Protein AF-A0A7Y2BTM8-F1 (afdb_monomer)

Nearest PDB structures (foldseek):
  2qgu-assembly1_A  TM=7.952E-01  e=7.343E-07  Ralstonia pseudosolanacearum GMI1000
  8dte-assembly1_A  TM=6.887E-01  e=1.702E-05  Neisseria gonorrhoeae NCCP11945
  3tfz-assembly1_B  TM=2.120E-01  e=1.201E+00  Streptomyces sp. R1128
  4u9h-assembly1_L  TM=3.321E-01  e=3.186E+00  Nitratidesulfovibrio vulgaris str. 'Miyazaki F'
  1h2a-assembly1_L  TM=3.304E-01  e=3.748E+00  Nitratidesulfovibrio vulgaris str. 'Miyazaki F'

Structure (mmCIF, N/CA/C/O backbone):
data_AF-A0A7Y2BTM8-F1
#
_entry.id   AF-A0A7Y2BTM8-F1
#
loop_
_atom_site.group_PDB
_atom_site.id
_atom_site.type_symbol
_atom_site.label_atom_id
_atom_site.label_alt_id
_atom_site.label_comp_id
_atom_site.label_asym_id
_atom_site.label_entity_id
_atom_site.label_seq_id
_atom_site.pdbx_PDB_ins_code
_atom_site.Cartn_x
_atom_site.Cartn_y
_atom_site.Cartn_z
_atom_site.occupancy
_atom_site.B_iso_or_equiv
_atom_site.auth_seq_id
_atom_site.auth_comp_id
_atom_site.auth_asym_id
_atom_site.auth_atom_id
_atom_site.pdbx_PDB_model_num
ATOM 1 N N . MET A 1 1 ? 23.416 8.156 -31.246 1.00 43.91 1 MET A N 1
ATOM 2 C CA . MET A 1 1 ? 23.435 8.344 -29.778 1.00 43.91 1 MET A CA 1
ATOM 3 C C . MET A 1 1 ? 22.614 9.581 -29.420 1.00 43.91 1 MET A C 1
ATOM 5 O O . MET A 1 1 ? 23.193 10.570 -29.023 1.00 43.91 1 MET A O 1
AT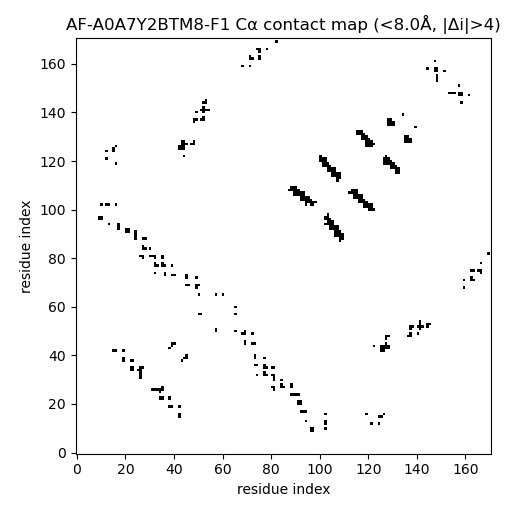OM 9 N N . PHE A 1 2 ? 21.288 9.561 -29.590 1.00 47.28 2 PHE A N 1
ATOM 10 C CA . PHE A 1 2 ? 20.395 10.651 -29.163 1.00 47.28 2 PHE A CA 1
ATOM 11 C C . PHE A 1 2 ? 18.970 10.102 -29.067 1.00 47.28 2 PHE A C 1
ATOM 13 O O . PHE A 1 2 ? 18.250 10.145 -30.047 1.00 47.28 2 PHE A O 1
ATOM 20 N N . GLU A 1 3 ? 18.592 9.521 -27.925 1.00 44.12 3 GLU A N 1
ATOM 21 C CA . GLU A 1 3 ? 17.180 9.161 -27.652 1.00 44.12 3 GLU A CA 1
ATOM 22 C C . GLU A 1 3 ? 16.885 8.888 -26.165 1.00 44.12 3 GLU A C 1
ATOM 24 O O . GLU A 1 3 ? 15.807 8.440 -25.796 1.00 44.12 3 GLU A O 1
ATOM 29 N N . ARG A 1 4 ? 17.833 9.184 -25.265 1.00 46.97 4 ARG A N 1
ATOM 30 C CA . ARG A 1 4 ? 17.639 9.019 -23.813 1.00 46.97 4 ARG A CA 1
ATOM 31 C C . ARG A 1 4 ? 17.114 10.278 -23.112 1.00 46.97 4 ARG A C 1
ATOM 33 O O . ARG A 1 4 ? 16.724 10.196 -21.955 1.00 46.97 4 ARG A O 1
ATOM 40 N N . SER A 1 5 ? 17.114 11.432 -23.781 1.00 51.88 5 SER A N 1
ATOM 41 C CA . SER A 1 5 ? 16.895 12.748 -23.162 1.00 51.88 5 SER A CA 1
ATOM 42 C C . SER A 1 5 ? 15.432 13.210 -23.109 1.00 51.88 5 SER A C 1
ATOM 44 O O . SER A 1 5 ? 15.096 13.963 -22.203 1.00 51.88 5 SER A O 1
ATOM 46 N N . ALA A 1 6 ? 14.549 12.744 -24.001 1.00 46.34 6 ALA A N 1
ATOM 47 C CA . ALA A 1 6 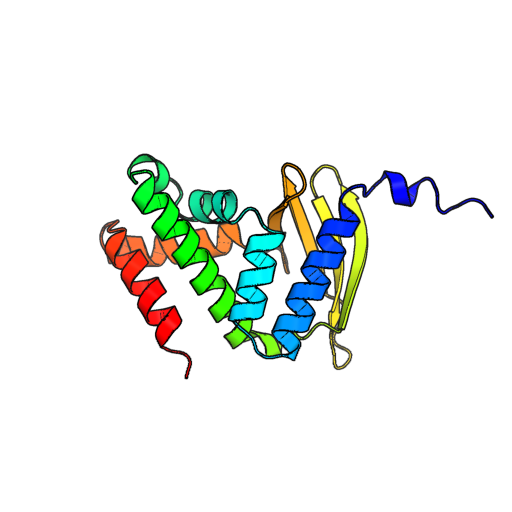? 13.125 13.112 -23.968 1.00 46.34 6 ALA A CA 1
ATOM 48 C C . ALA A 1 6 ? 12.328 12.250 -22.970 1.00 46.34 6 ALA A C 1
ATOM 50 O O . ALA A 1 6 ? 11.661 12.776 -22.084 1.00 46.34 6 ALA A O 1
ATOM 51 N N . GLN A 1 7 ? 12.498 10.924 -23.020 1.00 44.31 7 GLN A N 1
ATOM 52 C CA . GLN A 1 7 ? 11.764 9.997 -22.147 1.00 44.31 7 GLN A CA 1
ATOM 53 C C . GLN A 1 7 ? 12.144 10.129 -20.658 1.00 44.31 7 GLN A C 1
ATOM 55 O O . GLN A 1 7 ? 11.315 9.925 -19.774 1.00 44.31 7 GLN A O 1
ATOM 60 N N . ALA A 1 8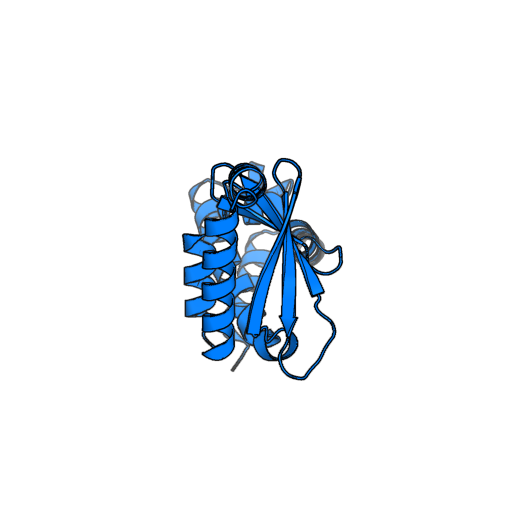 ? 13.400 10.490 -20.358 1.00 43.50 8 ALA A N 1
ATOM 61 C CA . ALA A 1 8 ? 13.874 10.678 -18.984 1.00 43.50 8 ALA A CA 1
ATOM 62 C C . ALA A 1 8 ? 13.329 11.962 -18.326 1.00 43.50 8 ALA A C 1
ATOM 64 O O . ALA A 1 8 ? 13.213 12.013 -17.102 1.00 43.50 8 ALA A O 1
ATOM 65 N N . ALA A 1 9 ? 12.960 12.976 -19.120 1.00 51.12 9 ALA A N 1
ATOM 66 C CA . ALA A 1 9 ? 12.291 14.183 -18.632 1.00 51.12 9 ALA A CA 1
ATOM 67 C C . ALA A 1 9 ? 10.781 13.963 -18.404 1.00 51.12 9 ALA A C 1
ATOM 69 O O . ALA A 1 9 ? 10.200 14.569 -17.504 1.00 51.12 9 ALA A O 1
ATOM 70 N N . GLU A 1 10 ? 10.153 13.063 -19.170 1.00 59.94 10 GLU A N 1
ATOM 71 C CA . GLU A 1 10 ? 8.704 12.794 -19.128 1.00 59.94 10 GLU A CA 1
ATOM 72 C C . GLU A 1 10 ? 8.228 12.072 -17.860 1.00 59.94 10 GLU A C 1
ATOM 74 O O . GLU A 1 10 ? 7.059 12.170 -17.489 1.00 59.94 10 GLU A O 1
ATOM 79 N N . CYS A 1 11 ? 9.122 11.371 -17.165 1.00 77.44 11 CYS A N 1
ATOM 80 C CA . CYS A 1 11 ? 8.790 10.583 -15.985 1.00 77.44 11 CYS A CA 1
ATOM 81 C C . CYS A 1 11 ? 9.692 10.926 -14.795 1.00 77.44 11 CYS A C 1
ATOM 83 O O . CYS A 1 11 ? 10.294 10.041 -14.197 1.00 77.44 11 CYS A O 1
ATOM 85 N N . SER A 1 12 ? 9.774 12.200 -14.406 1.00 81.31 12 SER A N 1
ATOM 86 C CA . SER A 1 12 ? 10.642 12.658 -13.301 1.00 81.31 12 SER A CA 1
ATOM 87 C C . SER A 1 12 ? 10.460 11.895 -11.975 1.00 81.31 12 SER A C 1
ATOM 89 O O . SER A 1 12 ? 11.368 11.853 -11.148 1.00 81.31 12 SER A O 1
ATOM 91 N N . GLN A 1 13 ? 9.304 11.253 -11.778 1.00 88.19 13 GLN A N 1
ATOM 92 C CA . GLN A 1 13 ? 8.975 10.470 -10.588 1.00 88.19 13 GLN A CA 1
ATOM 93 C C . GLN A 1 13 ? 9.058 8.936 -10.790 1.00 88.19 13 GLN A C 1
ATOM 95 O O . GLN A 1 13 ? 8.754 8.191 -9.855 1.00 88.19 13 GLN A O 1
ATOM 100 N N . SER A 1 14 ? 9.499 8.427 -11.954 1.00 91.44 14 SER A N 1
ATOM 101 C CA . SER A 1 14 ? 9.620 6.974 -12.212 1.00 91.44 14 SER A CA 1
ATOM 102 C C . SER A 1 14 ? 10.561 6.280 -11.240 1.00 91.44 14 SER A C 1
ATOM 104 O O . SER A 1 14 ? 10.244 5.195 -10.764 1.00 91.44 14 SER A O 1
ATOM 106 N N . ALA A 1 15 ? 11.662 6.928 -10.861 1.00 93.44 15 ALA A N 1
ATOM 107 C CA . ALA A 1 15 ? 12.626 6.358 -9.927 1.00 93.44 15 ALA A CA 1
ATOM 108 C C . ALA A 1 15 ? 12.004 6.039 -8.553 1.00 93.44 15 ALA A C 1
ATOM 110 O O . ALA A 1 15 ? 12.411 5.079 -7.899 1.00 93.44 15 ALA A O 1
ATOM 111 N N . VAL A 1 16 ? 11.014 6.820 -8.097 1.00 95.50 16 VAL A N 1
ATOM 112 C CA . VAL A 1 16 ? 10.277 6.526 -6.853 1.00 95.50 16 VAL A CA 1
ATOM 113 C C . VAL A 1 16 ? 9.424 5.275 -7.034 1.00 95.50 16 VAL A C 1
ATOM 115 O O . VAL A 1 16 ? 9.439 4.390 -6.181 1.00 95.50 16 VAL A O 1
ATOM 118 N N . VAL A 1 17 ? 8.723 5.181 -8.162 1.00 96.56 17 VAL A N 1
ATOM 119 C CA . VAL A 1 17 ? 7.883 4.035 -8.521 1.00 96.56 17 VAL A CA 1
ATOM 120 C C . VAL A 1 17 ? 8.695 2.748 -8.658 1.00 96.56 17 VAL A C 1
ATOM 122 O O . VAL A 1 17 ? 8.299 1.720 -8.118 1.00 96.56 17 VAL A O 1
ATOM 125 N N . GLU A 1 18 ? 9.838 2.793 -9.335 1.00 95.88 18 GLU A N 1
ATOM 126 C CA . GLU A 1 18 ? 10.719 1.637 -9.525 1.00 95.88 18 GLU A CA 1
ATOM 127 C C . GLU A 1 18 ? 11.268 1.136 -8.186 1.00 95.88 18 GLU A C 1
ATOM 129 O O . GLU A 1 18 ? 11.215 -0.061 -7.904 1.00 95.88 18 GLU A O 1
ATOM 134 N N . LYS A 1 19 ? 11.714 2.051 -7.313 1.00 97.44 19 LYS A N 1
ATOM 135 C CA . LYS A 1 19 ? 12.165 1.708 -5.955 1.00 97.44 19 LYS A CA 1
ATOM 136 C C . LYS A 1 19 ? 11.035 1.122 -5.109 1.00 97.44 19 LYS A C 1
ATOM 138 O O . LYS A 1 19 ? 11.248 0.124 -4.422 1.00 97.44 19 LYS A O 1
ATOM 143 N N . ALA A 1 20 ? 9.838 1.704 -5.179 1.00 97.38 20 ALA A N 1
ATOM 144 C CA . ALA A 1 20 ? 8.671 1.200 -4.466 1.00 97.38 20 ALA A CA 1
ATOM 145 C C . ALA A 1 20 ? 8.288 -0.208 -4.938 1.00 97.38 20 ALA A C 1
ATOM 147 O O . ALA A 1 20 ? 8.104 -1.104 -4.116 1.00 97.38 20 ALA A O 1
ATOM 148 N N . ALA A 1 21 ? 8.225 -0.425 -6.252 1.00 96.44 21 ALA A N 1
ATOM 149 C CA . ALA A 1 21 ? 7.923 -1.726 -6.831 1.00 96.44 21 ALA A CA 1
ATOM 150 C C . ALA A 1 21 ? 8.981 -2.770 -6.464 1.00 96.44 21 ALA A C 1
ATOM 152 O O . ALA A 1 21 ? 8.618 -3.863 -6.037 1.00 96.44 21 ALA A O 1
ATOM 153 N N . GLY A 1 22 ? 10.268 -2.419 -6.537 1.00 96.94 22 GLY A N 1
ATOM 154 C CA . GLY A 1 22 ? 11.357 -3.282 -6.081 1.00 96.94 22 GLY A CA 1
ATOM 155 C C . GLY A 1 22 ? 11.194 -3.685 -4.614 1.00 96.94 22 GLY A C 1
ATOM 156 O O . GLY A 1 22 ? 11.212 -4.870 -4.297 1.00 96.94 22 GLY A O 1
ATOM 157 N N . ALA A 1 23 ? 10.933 -2.727 -3.720 1.00 97.94 23 ALA A N 1
ATOM 158 C CA . ALA A 1 23 ? 10.727 -3.011 -2.300 1.00 97.94 23 ALA A CA 1
ATOM 159 C C . ALA A 1 23 ? 9.507 -3.918 -2.037 1.00 97.94 23 ALA A C 1
ATOM 161 O O . ALA A 1 23 ? 9.581 -4.829 -1.211 1.00 97.94 23 ALA A O 1
ATOM 162 N N . LEU A 1 24 ? 8.397 -3.706 -2.755 1.00 96.88 24 LEU A N 1
ATOM 163 C CA . LEU A 1 24 ? 7.201 -4.551 -2.665 1.00 96.88 24 LEU A CA 1
ATOM 164 C C . LEU A 1 24 ? 7.460 -5.971 -3.199 1.00 96.88 24 LEU A C 1
ATOM 166 O O . LEU A 1 24 ? 7.009 -6.943 -2.592 1.00 96.88 24 LEU A O 1
ATOM 170 N N . ILE A 1 25 ? 8.204 -6.105 -4.300 1.00 95.94 25 ILE A N 1
ATOM 171 C CA . ILE A 1 25 ? 8.599 -7.398 -4.878 1.00 95.94 25 ILE A CA 1
ATOM 172 C C . ILE A 1 25 ? 9.505 -8.170 -3.912 1.00 95.94 25 ILE A C 1
ATOM 174 O O . ILE A 1 25 ? 9.269 -9.356 -3.671 1.00 95.94 25 ILE A O 1
ATOM 178 N N . GLU A 1 26 ? 10.494 -7.513 -3.304 1.00 96.38 26 GLU A N 1
ATOM 179 C CA . GLU A 1 26 ? 11.364 -8.148 -2.307 1.00 96.38 26 GLU A CA 1
ATOM 180 C C . GLU A 1 26 ? 10.579 -8.595 -1.068 1.00 96.38 26 GLU A C 1
ATOM 182 O O . GLU A 1 26 ? 10.738 -9.727 -0.606 1.00 96.38 26 GLU A O 1
ATOM 187 N N . ALA A 1 27 ? 9.658 -7.764 -0.569 1.00 97.06 27 ALA A N 1
ATOM 188 C CA . ALA A 1 27 ? 8.772 -8.143 0.531 1.00 97.06 27 ALA A CA 1
ATOM 189 C C . ALA A 1 27 ? 7.901 -9.364 0.181 1.00 97.06 27 ALA A C 1
ATOM 191 O O . ALA A 1 27 ? 7.746 -10.277 1.000 1.00 97.06 27 ALA A O 1
ATOM 192 N N . ALA A 1 28 ? 7.383 -9.420 -1.051 1.00 95.44 28 ALA A N 1
ATOM 193 C CA . ALA A 1 28 ? 6.610 -10.550 -1.558 1.00 95.44 28 ALA A CA 1
ATOM 194 C C . ALA A 1 28 ? 7.447 -11.834 -1.652 1.00 95.44 28 ALA A C 1
ATOM 196 O O . ALA A 1 28 ? 6.968 -12.915 -1.293 1.00 95.44 28 ALA A O 1
ATOM 197 N N . ARG A 1 29 ? 8.698 -11.731 -2.117 1.00 94.06 29 ARG A N 1
ATOM 198 C CA . ARG A 1 29 ? 9.632 -12.860 -2.195 1.00 94.06 29 ARG A CA 1
ATOM 199 C C . ARG A 1 29 ? 9.962 -13.396 -0.804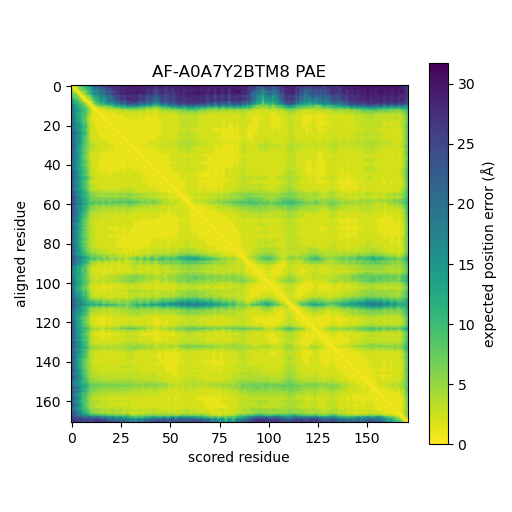 1.00 94.06 29 ARG A C 1
ATOM 201 O O . ARG A 1 29 ? 9.884 -14.603 -0.595 1.00 94.06 29 ARG A O 1
ATOM 208 N N . ALA A 1 30 ? 10.246 -12.499 0.138 1.00 95.56 30 ALA A N 1
ATOM 209 C CA . ALA A 1 30 ? 10.581 -12.833 1.518 1.00 95.56 30 ALA A CA 1
ATOM 210 C C . ALA A 1 30 ? 9.382 -13.321 2.351 1.00 95.56 30 ALA A C 1
ATOM 212 O O . ALA A 1 30 ? 9.575 -13.892 3.418 1.00 95.56 30 ALA A O 1
ATOM 213 N N . GLY A 1 31 ? 8.142 -13.082 1.905 1.00 95.69 31 GLY A N 1
ATOM 214 C CA . GLY A 1 31 ? 6.962 -13.355 2.727 1.00 95.69 31 GLY A CA 1
ATOM 215 C C . GLY A 1 31 ? 6.900 -12.493 3.982 1.00 95.69 31 GLY A C 1
ATOM 216 O O . GLY A 1 31 ? 6.540 -12.979 5.052 1.00 95.69 31 GLY A O 1
ATOM 217 N N . SER A 1 32 ? 7.269 -11.217 3.847 1.00 96.25 32 SER A N 1
ATOM 218 C CA . SER A 1 32 ? 7.423 -10.305 4.974 1.00 96.25 32 SER A CA 1
ATOM 219 C C . SER A 1 32 ? 6.363 -9.208 4.973 1.00 96.25 32 SER A C 1
ATOM 221 O O . SER A 1 32 ? 6.487 -8.202 4.272 1.00 96.25 32 SER A O 1
ATOM 223 N N . ALA A 1 33 ? 5.356 -9.347 5.840 1.00 96.25 33 ALA A N 1
ATOM 224 C CA . ALA A 1 33 ? 4.402 -8.270 6.118 1.00 96.25 33 ALA A CA 1
ATOM 225 C C . ALA A 1 33 ? 5.106 -6.994 6.625 1.00 96.25 33 ALA A C 1
ATOM 227 O O . ALA A 1 33 ? 4.704 -5.889 6.274 1.00 96.25 33 ALA A O 1
ATOM 228 N N . ALA A 1 34 ? 6.193 -7.132 7.392 1.00 97.38 34 ALA A N 1
ATOM 229 C CA . ALA A 1 34 ? 7.005 -5.995 7.830 1.00 97.38 34 ALA A CA 1
ATOM 230 C C . ALA A 1 34 ? 7.743 -5.318 6.660 1.00 97.38 34 ALA A C 1
ATOM 232 O O . ALA A 1 34 ? 7.850 -4.095 6.622 1.00 97.38 34 ALA A O 1
ATOM 233 N N . GLY A 1 35 ? 8.206 -6.095 5.674 1.00 98.00 35 GLY A N 1
ATOM 234 C CA . GLY A 1 35 ? 8.789 -5.569 4.439 1.00 98.00 35 GLY A CA 1
ATOM 235 C C . GLY A 1 35 ? 7.780 -4.754 3.629 1.00 98.00 35 GLY A C 1
ATOM 236 O O . GLY A 1 35 ? 8.100 -3.652 3.186 1.00 98.00 35 GLY A O 1
ATOM 237 N N . PHE A 1 36 ? 6.542 -5.247 3.507 1.00 98.00 36 PHE A N 1
ATOM 238 C CA . PHE A 1 36 ? 5.454 -4.497 2.873 1.00 98.00 36 PHE A CA 1
ATOM 239 C C . PHE A 1 36 ? 5.154 -3.194 3.618 1.00 98.00 36 PHE A C 1
ATOM 241 O O . PHE A 1 36 ? 5.061 -2.146 2.980 1.00 98.00 36 PHE A O 1
ATOM 248 N N . ALA A 1 37 ? 5.069 -3.239 4.951 1.00 98.19 37 ALA A N 1
ATOM 249 C CA . ALA A 1 37 ? 4.835 -2.049 5.769 1.00 98.19 37 ALA A CA 1
ATOM 250 C C . ALA A 1 37 ? 5.923 -0.998 5.547 1.00 98.19 37 ALA A C 1
ATOM 252 O O . ALA A 1 37 ? 5.611 0.142 5.212 1.00 98.19 37 ALA A O 1
ATOM 253 N N . LYS A 1 38 ? 7.196 -1.406 5.602 1.00 98.56 38 LYS A N 1
ATOM 254 C CA . LYS A 1 38 ? 8.333 -0.516 5.348 1.00 98.56 38 LYS A CA 1
ATOM 255 C C . LYS A 1 38 ? 8.270 0.118 3.957 1.00 98.56 38 LYS A C 1
ATOM 257 O O . LYS A 1 38 ? 8.533 1.312 3.821 1.00 98.56 38 LYS A O 1
ATOM 262 N N . ALA A 1 39 ? 7.919 -0.650 2.924 1.00 98.19 39 ALA A N 1
ATOM 263 C CA . ALA A 1 39 ? 7.779 -0.124 1.567 1.00 98.19 39 ALA A CA 1
ATOM 264 C C . ALA A 1 39 ? 6.661 0.932 1.480 1.00 98.19 39 ALA A C 1
ATOM 266 O O . ALA A 1 39 ? 6.880 2.019 0.943 1.00 98.19 39 ALA A O 1
ATOM 267 N N . LEU A 1 40 ? 5.489 0.653 2.056 1.00 98.38 40 LEU A N 1
ATOM 268 C CA . LEU A 1 40 ? 4.365 1.593 2.088 1.00 98.38 40 LEU A CA 1
ATOM 269 C C . LEU A 1 40 ? 4.706 2.868 2.873 1.00 98.38 40 LEU A C 1
ATOM 271 O O . LEU A 1 40 ? 4.472 3.968 2.384 1.00 98.38 40 LEU A O 1
ATOM 275 N N . GLU A 1 41 ? 5.317 2.741 4.049 1.00 98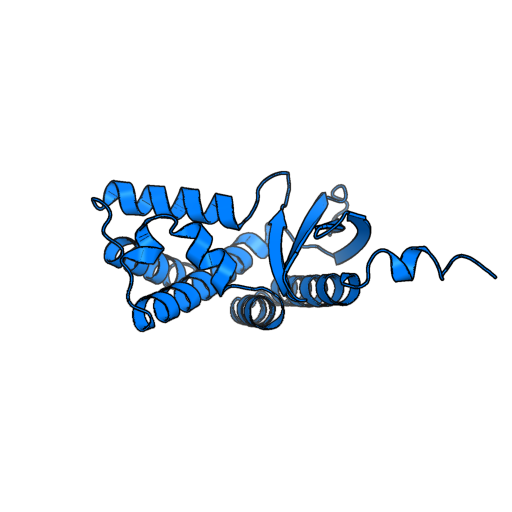.12 41 GLU A N 1
ATOM 276 C CA . GLU A 1 41 ? 5.737 3.876 4.884 1.00 98.12 41 GLU A CA 1
ATOM 277 C C . GLU A 1 41 ? 6.791 4.751 4.195 1.00 98.12 41 GLU A C 1
ATOM 279 O O . GLU A 1 41 ? 6.787 5.975 4.347 1.00 98.12 41 GLU A O 1
ATOM 284 N N . THR A 1 42 ? 7.672 4.139 3.402 1.00 98.19 42 THR A N 1
ATOM 285 C CA . THR A 1 42 ? 8.744 4.850 2.699 1.00 98.19 42 THR A CA 1
ATOM 286 C C . THR A 1 42 ? 8.220 5.588 1.469 1.00 98.19 42 THR A C 1
ATOM 288 O O . THR A 1 42 ? 8.543 6.759 1.277 1.00 98.19 42 THR A O 1
ATOM 291 N N . TYR A 1 43 ? 7.411 4.925 0.638 1.00 98.25 43 TYR A N 1
ATOM 292 C CA . TYR A 1 43 ? 7.107 5.417 -0.710 1.00 98.25 43 TYR A CA 1
ATOM 293 C C . TYR A 1 43 ? 5.672 5.919 -0.899 1.00 98.25 43 TYR A C 1
ATOM 295 O O . TYR A 1 43 ? 5.436 6.746 -1.781 1.00 98.25 43 TYR A O 1
ATOM 303 N N . ALA A 1 44 ? 4.708 5.450 -0.102 1.00 98.19 44 ALA A N 1
ATOM 304 C CA . ALA A 1 44 ? 3.297 5.790 -0.273 1.00 98.19 44 ALA A CA 1
ATOM 305 C C . ALA A 1 44 ? 2.841 6.870 0.712 1.00 98.19 44 ALA A C 1
ATOM 307 O O . ALA A 1 44 ? 3.253 6.907 1.870 1.00 98.19 44 ALA A O 1
ATOM 308 N N . ASP A 1 45 ? 1.960 7.762 0.278 1.00 97.81 45 ASP A N 1
ATOM 309 C CA . ASP A 1 45 ? 1.228 8.660 1.166 1.00 97.81 45 ASP A CA 1
ATOM 310 C C . ASP A 1 45 ? 0.073 7.896 1.831 1.00 97.81 45 ASP A C 1
ATOM 312 O O . ASP A 1 45 ? -1.099 8.001 1.460 1.00 97.81 45 ASP A O 1
ATOM 316 N N . MET A 1 46 ? 0.424 7.077 2.825 1.00 98.00 46 MET A N 1
ATOM 317 C CA . MET A 1 46 ? -0.554 6.286 3.573 1.00 98.00 46 MET A CA 1
ATOM 318 C C . MET A 1 46 ? -1.553 7.155 4.338 1.00 98.00 46 MET A C 1
ATOM 320 O O . MET A 1 46 ? -2.661 6.696 4.610 1.00 98.00 46 MET A O 1
ATOM 324 N N . ASN A 1 47 ? -1.197 8.405 4.651 1.00 96.62 47 ASN A N 1
ATOM 325 C CA . ASN A 1 47 ? -2.125 9.352 5.250 1.00 96.62 47 ASN A CA 1
ATOM 326 C C . ASN A 1 47 ? -3.243 9.690 4.253 1.00 96.62 47 ASN A C 1
ATOM 328 O O . ASN A 1 4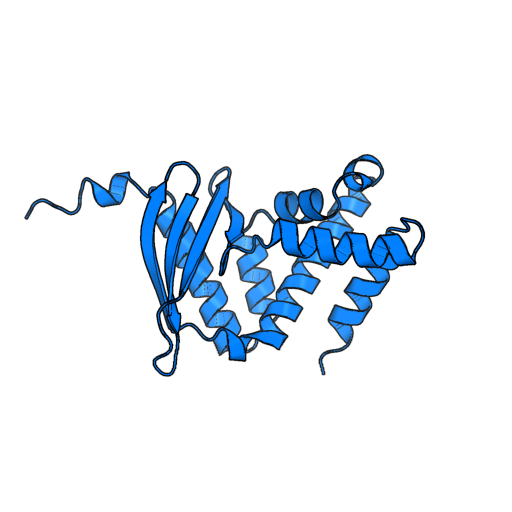7 ? -4.416 9.437 4.540 1.00 96.62 47 ASN A O 1
ATOM 332 N N . ALA A 1 48 ? -2.887 10.146 3.049 1.00 95.94 48 ALA A N 1
ATOM 333 C CA . ALA A 1 48 ? -3.862 10.447 2.006 1.00 95.94 48 ALA A CA 1
ATOM 334 C C . ALA A 1 48 ? -4.729 9.229 1.646 1.00 95.94 48 ALA A C 1
ATOM 336 O O . ALA A 1 48 ? -5.955 9.353 1.590 1.00 95.94 48 ALA A O 1
ATOM 337 N N . ILE A 1 49 ? -4.121 8.049 1.469 1.00 98.06 49 ILE A N 1
ATOM 338 C CA . ILE A 1 49 ? -4.839 6.808 1.130 1.00 98.06 49 ILE A CA 1
ATOM 339 C C . ILE A 1 49 ? -5.850 6.445 2.222 1.00 98.06 49 ILE A C 1
ATOM 341 O O . ILE A 1 49 ? -7.027 6.213 1.931 1.00 98.06 49 ILE A O 1
ATOM 345 N N . ALA A 1 50 ? -5.417 6.407 3.484 1.00 97.75 50 ALA A N 1
ATOM 346 C CA . ALA A 1 50 ? -6.278 6.013 4.591 1.00 97.75 50 ALA A CA 1
ATOM 347 C C . ALA A 1 50 ? -7.405 7.037 4.809 1.00 97.75 50 ALA A C 1
ATOM 349 O O . ALA A 1 50 ? -8.579 6.665 4.861 1.00 97.75 50 ALA A O 1
ATOM 350 N N . LEU A 1 51 ? -7.093 8.335 4.870 1.00 96.31 51 LEU A N 1
ATOM 351 C CA . LEU A 1 51 ? -8.109 9.365 5.104 1.00 96.31 51 LEU A CA 1
ATOM 352 C C . LEU A 1 51 ? -9.106 9.495 3.947 1.00 96.31 51 LEU A C 1
ATOM 354 O O . LEU A 1 51 ? -10.273 9.821 4.182 1.00 96.31 51 LEU A O 1
ATOM 358 N N . PHE A 1 52 ? -8.687 9.203 2.712 1.00 97.25 52 PHE A N 1
ATOM 359 C CA . PHE A 1 52 ? -9.611 9.030 1.594 1.00 97.25 52 PHE A CA 1
ATOM 360 C C . PHE A 1 52 ? -10.552 7.842 1.831 1.00 97.25 52 PHE A C 1
ATOM 362 O O . PHE A 1 52 ? -11.766 7.967 1.640 1.00 97.25 52 PHE A O 1
ATOM 369 N N . ALA A 1 53 ? -10.007 6.708 2.280 1.00 97.56 53 ALA A N 1
ATOM 370 C CA . ALA A 1 53 ? -10.753 5.470 2.455 1.00 97.56 53 ALA A CA 1
ATOM 371 C C . ALA A 1 53 ? -11.852 5.556 3.531 1.00 97.56 53 ALA A C 1
ATOM 373 O O . ALA A 1 53 ? -12.905 4.950 3.365 1.00 97.56 53 ALA A O 1
ATOM 374 N N . ILE A 1 54 ? -11.681 6.344 4.598 1.00 95.50 54 ILE A N 1
ATOM 375 C CA . ILE A 1 54 ? -12.751 6.553 5.606 1.00 95.50 54 ILE A CA 1
ATOM 376 C C . ILE A 1 54 ? -13.790 7.603 5.205 1.00 95.50 54 ILE A C 1
ATOM 378 O O . ILE A 1 54 ? -14.803 7.780 5.889 1.00 95.50 54 ILE A O 1
ATOM 382 N N . GLY A 1 55 ? -13.564 8.315 4.100 1.00 93.19 55 GLY A N 1
ATOM 383 C CA . GLY A 1 55 ? -14.531 9.238 3.519 1.00 93.19 55 GLY A CA 1
ATOM 384 C C . GLY A 1 55 ? -15.035 10.288 4.513 1.00 93.19 55 GLY A C 1
ATOM 385 O O . GLY A 1 55 ? -14.261 11.052 5.091 1.00 93.19 55 GLY A O 1
ATOM 386 N N . LYS A 1 56 ? -16.359 10.351 4.706 1.00 90.69 56 LYS A N 1
ATOM 387 C CA . LYS A 1 56 ? -17.015 11.364 5.555 1.00 90.69 56 LYS A CA 1
ATOM 388 C C . LYS A 1 56 ? -16.585 11.306 7.026 1.00 90.69 56 LYS A C 1
ATOM 390 O O . LYS A 1 56 ? -16.571 12.343 7.686 1.00 90.69 56 LYS A O 1
ATOM 395 N N . HIS A 1 57 ? -16.178 10.132 7.513 1.00 91.19 57 HIS A N 1
ATOM 396 C CA . HIS A 1 57 ? -15.811 9.923 8.915 1.00 91.19 57 HIS A CA 1
ATOM 397 C C . HIS A 1 57 ? -14.495 10.617 9.291 1.00 91.19 57 HIS A C 1
ATOM 399 O O . HIS A 1 57 ? -14.271 10.890 10.466 1.00 91.19 57 HIS A O 1
ATOM 405 N N . ARG A 1 58 ? -13.670 11.014 8.307 1.00 91.94 58 ARG A N 1
ATOM 406 C CA . ARG A 1 58 ? -12.416 11.747 8.554 1.00 91.94 58 ARG A CA 1
ATOM 407 C C . ARG A 1 58 ? -12.611 13.031 9.366 1.00 91.94 58 ARG A C 1
ATOM 409 O O . ARG A 1 58 ? -11.774 13.351 10.196 1.00 91.94 58 ARG A O 1
ATOM 416 N N . LYS A 1 59 ? -13.715 13.760 9.140 1.00 88.50 59 LYS A N 1
ATOM 417 C CA . LYS A 1 59 ? -13.976 15.053 9.802 1.00 88.50 59 LYS A CA 1
ATOM 418 C C . LYS A 1 59 ? -14.341 14.897 11.278 1.00 88.50 59 LYS A C 1
ATOM 420 O O . LYS A 1 59 ? -14.108 15.813 12.052 1.00 88.50 59 LYS A O 1
ATOM 425 N N . ALA A 1 60 ? -14.923 13.758 11.641 1.00 88.00 60 ALA A N 1
ATOM 426 C CA . ALA A 1 60 ? -15.353 13.467 13.004 1.00 88.00 60 ALA A CA 1
ATOM 427 C C . ALA A 1 60 ? -14.238 12.835 13.851 1.00 88.00 60 ALA A C 1
ATOM 429 O O . ALA A 1 60 ? -14.410 12.661 15.053 1.00 88.00 60 ALA A O 1
ATOM 430 N N . LEU A 1 61 ? -13.108 12.469 13.235 1.00 91.94 61 LEU A N 1
ATOM 431 C CA . LEU A 1 61 ? -12.041 11.740 13.900 1.00 91.94 61 LEU A CA 1
ATOM 432 C C . LEU A 1 61 ? -10.961 12.710 14.412 1.00 91.94 61 LEU A C 1
ATOM 434 O O . LEU A 1 61 ? -10.346 13.393 13.589 1.00 91.94 61 LEU A O 1
ATOM 438 N N . PRO A 1 62 ? -10.686 12.774 15.730 1.00 94.19 62 PRO A N 1
ATOM 439 C CA . PRO A 1 62 ? -9.611 13.605 16.273 1.00 94.19 62 PRO A CA 1
ATOM 440 C C . PRO A 1 62 ? -8.237 13.237 15.695 1.00 94.19 62 PRO A C 1
ATOM 442 O O . PRO A 1 62 ? -8.004 12.083 15.332 1.00 94.19 62 PRO A O 1
ATOM 445 N N . ALA A 1 63 ? -7.294 14.183 15.664 1.00 94.19 63 ALA A N 1
ATOM 446 C CA . ALA A 1 63 ? -5.974 13.969 15.056 1.00 94.19 63 ALA A CA 1
ATOM 447 C C . ALA A 1 63 ? -5.214 12.724 15.584 1.00 94.19 63 ALA A C 1
ATOM 449 O O . ALA A 1 63 ? -4.728 11.951 14.756 1.00 94.19 63 ALA A O 1
ATOM 450 N N . PRO A 1 64 ? -5.173 12.427 16.903 1.00 95.31 64 PRO A N 1
ATOM 451 C CA . PRO A 1 64 ? -4.530 11.202 17.396 1.00 95.31 64 PRO A CA 1
ATOM 452 C C . PRO A 1 64 ? -5.189 9.922 16.863 1.00 95.31 64 PRO A C 1
ATOM 454 O O . PRO A 1 64 ? -4.525 8.940 16.539 1.00 95.31 64 PRO A O 1
ATOM 457 N N . ARG A 1 65 ? -6.515 9.946 16.707 1.00 96.25 65 ARG A N 1
ATOM 458 C CA . ARG A 1 65 ? -7.295 8.821 16.183 1.00 96.25 65 ARG A CA 1
ATOM 459 C C . ARG A 1 65 ? -7.113 8.651 14.677 1.00 96.25 65 ARG A C 1
ATOM 461 O O . ARG A 1 65 ? -7.105 7.523 14.195 1.00 96.25 65 ARG A O 1
ATOM 468 N N . GLN A 1 66 ? -6.901 9.738 13.934 1.00 96.44 66 GLN A N 1
ATOM 469 C CA . GLN A 1 66 ? -6.494 9.666 12.528 1.00 96.44 66 GLN A CA 1
ATOM 470 C C . GLN A 1 66 ? -5.125 8.996 12.377 1.00 96.44 66 GLN A C 1
ATOM 472 O O . GLN A 1 66 ? -4.963 8.141 11.513 1.00 96.44 66 GLN A O 1
ATOM 477 N N . GLN A 1 67 ? -4.159 9.320 13.240 1.00 96.94 67 GLN A N 1
ATOM 478 C CA . GLN A 1 67 ? -2.843 8.674 13.225 1.00 96.94 67 GLN A CA 1
ATOM 479 C C . GLN A 1 67 ? -2.934 7.178 13.557 1.00 96.94 67 GLN A C 1
ATOM 481 O O . GLN A 1 67 ? -2.344 6.363 12.845 1.00 96.94 67 GLN A O 1
ATOM 486 N N . GLU A 1 68 ? -3.723 6.799 14.573 1.00 97.31 68 GLU A N 1
ATOM 487 C CA . GLU A 1 68 ? -4.004 5.385 14.871 1.00 97.31 68 GLU A CA 1
ATOM 488 C C . GLU A 1 68 ? -4.619 4.687 13.648 1.00 97.31 68 GLU A C 1
ATOM 490 O O . GLU A 1 68 ? -4.187 3.598 13.265 1.00 97.31 68 GLU A O 1
ATOM 495 N N . PHE A 1 69 ? -5.583 5.336 12.992 1.00 97.94 69 PHE A N 1
ATOM 496 C CA . PHE A 1 69 ? -6.243 4.795 11.812 1.00 97.94 69 PHE A CA 1
ATOM 497 C C . PHE A 1 69 ? -5.286 4.577 10.634 1.00 97.94 69 PHE A C 1
ATOM 499 O O . PHE A 1 69 ? -5.322 3.520 9.998 1.00 97.94 69 PHE A O 1
ATOM 506 N N . VAL A 1 70 ? -4.411 5.546 10.353 1.00 98.25 70 VAL A N 1
ATOM 507 C CA . VAL A 1 70 ? -3.386 5.433 9.305 1.00 98.25 70 VAL A CA 1
ATOM 508 C C . VAL A 1 70 ? -2.457 4.259 9.612 1.00 98.25 70 VAL A C 1
ATOM 510 O O . VAL A 1 70 ? -2.252 3.405 8.753 1.00 98.25 70 VAL A O 1
ATOM 513 N N . ALA A 1 71 ? -1.963 4.150 10.849 1.00 98.19 71 ALA A N 1
ATOM 514 C CA . ALA A 1 71 ? -1.083 3.055 11.256 1.00 98.19 71 ALA A CA 1
ATOM 515 C C . ALA A 1 71 ? -1.765 1.679 11.145 1.00 98.19 71 ALA A C 1
ATOM 517 O O . ALA A 1 71 ? -1.158 0.716 10.666 1.00 98.19 71 ALA A O 1
ATOM 518 N N . LEU A 1 72 ? -3.034 1.573 11.553 1.00 98.06 72 LEU A N 1
ATOM 519 C CA . LEU A 1 72 ? -3.819 0.345 11.405 1.00 98.06 72 LEU A CA 1
ATOM 520 C C . LEU A 1 72 ? -4.056 -0.005 9.938 1.00 98.06 72 LEU A C 1
ATOM 522 O O . LEU A 1 72 ? -3.891 -1.165 9.569 1.00 98.06 72 LEU A O 1
ATOM 526 N N . THR A 1 73 ? -4.376 0.982 9.101 1.00 98.44 73 THR A N 1
ATOM 527 C CA . THR A 1 73 ? -4.578 0.786 7.661 1.00 98.44 73 THR A CA 1
ATOM 528 C C . THR A 1 73 ? -3.301 0.282 6.997 1.00 98.44 73 THR A C 1
ATOM 530 O O . THR A 1 73 ? -3.348 -0.701 6.261 1.00 98.44 73 THR A O 1
ATOM 533 N N . THR A 1 74 ? -2.143 0.877 7.302 1.00 98.44 74 THR A N 1
ATOM 534 C CA . THR A 1 74 ? -0.846 0.414 6.785 1.00 98.44 74 THR A CA 1
ATOM 535 C C . THR A 1 74 ? -0.577 -1.035 7.177 1.00 98.44 74 THR A C 1
ATOM 537 O O . THR A 1 74 ? -0.265 -1.852 6.310 1.00 98.44 74 THR A O 1
ATOM 540 N N . LYS A 1 75 ? -0.758 -1.399 8.454 1.00 98.19 75 LYS A N 1
ATOM 541 C CA . LYS A 1 75 ? -0.574 -2.785 8.923 1.00 98.19 75 LYS A CA 1
ATOM 542 C C . LYS A 1 75 ? -1.548 -3.752 8.252 1.00 98.19 75 LYS A C 1
ATOM 544 O O . LYS A 1 75 ? -1.143 -4.832 7.827 1.00 98.19 75 LYS A O 1
ATOM 549 N N . PHE A 1 76 ? -2.810 -3.352 8.127 1.00 97.62 76 PHE A N 1
ATOM 550 C CA . PHE A 1 76 ? -3.860 -4.138 7.494 1.00 97.62 76 PHE A CA 1
ATOM 551 C C . PHE A 1 76 ? -3.557 -4.426 6.013 1.00 97.62 76 PHE A C 1
ATOM 553 O O . PHE A 1 76 ? -3.588 -5.584 5.589 1.00 97.62 76 PHE A O 1
ATOM 560 N N . VAL A 1 77 ? -3.189 -3.399 5.240 1.00 97.56 77 VAL A N 1
ATOM 561 C CA . VAL A 1 77 ? -2.794 -3.544 3.828 1.00 97.56 77 VAL A CA 1
ATOM 562 C C . VAL A 1 77 ? -1.544 -4.410 3.705 1.00 97.56 77 VAL A C 1
ATOM 564 O O . VAL A 1 77 ? -1.522 -5.337 2.901 1.00 97.56 77 VAL A O 1
ATOM 567 N N . SER A 1 78 ? -0.529 -4.162 4.536 1.00 97.38 78 SER A N 1
ATOM 568 C CA . SER A 1 78 ? 0.735 -4.912 4.512 1.00 97.38 78 SER A CA 1
ATOM 569 C C . SER A 1 78 ? 0.531 -6.399 4.771 1.00 97.38 78 SER A C 1
ATOM 571 O O . SER A 1 78 ? 1.121 -7.243 4.095 1.00 97.38 78 SER A O 1
ATOM 573 N N . ARG A 1 79 ? -0.340 -6.732 5.731 1.00 95.75 79 ARG A N 1
ATOM 574 C CA . ARG A 1 79 ? -0.716 -8.117 6.000 1.00 95.75 79 ARG A CA 1
ATOM 575 C C . ARG A 1 79 ? -1.467 -8.726 4.824 1.00 95.75 79 ARG A C 1
ATOM 577 O O . ARG A 1 79 ? -1.062 -9.773 4.338 1.00 95.75 79 ARG A O 1
ATOM 584 N N . THR A 1 80 ? -2.481 -8.035 4.317 1.00 94.62 80 THR A N 1
ATOM 585 C CA . THR A 1 80 ? -3.260 -8.501 3.164 1.00 94.62 80 THR A CA 1
ATOM 586 C C . THR A 1 80 ? -2.354 -8.776 1.958 1.00 94.62 80 THR A C 1
ATOM 588 O O . THR A 1 80 ? -2.457 -9.823 1.323 1.00 94.62 80 THR A O 1
ATOM 591 N N . PHE A 1 81 ? -1.407 -7.885 1.659 1.00 94.56 81 PHE A N 1
ATOM 592 C CA . PHE A 1 81 ? -0.431 -8.093 0.587 1.00 94.56 81 PHE A CA 1
ATOM 593 C C . PHE A 1 81 ? 0.443 -9.322 0.833 1.00 94.56 81 PHE A C 1
ATOM 595 O O . PHE A 1 81 ? 0.669 -10.097 -0.094 1.00 94.56 81 PHE A O 1
ATOM 602 N N . ASN A 1 82 ? 0.880 -9.551 2.071 1.00 95.44 82 ASN A N 1
ATOM 603 C CA . ASN A 1 82 ? 1.638 -10.746 2.422 1.00 95.44 82 ASN A CA 1
ATOM 604 C C . ASN A 1 82 ? 0.830 -12.044 2.251 1.00 95.44 82 ASN A C 1
ATOM 606 O O . ASN A 1 82 ? 1.344 -13.027 1.705 1.00 95.44 82 ASN A O 1
ATOM 610 N N . ASP A 1 83 ? -0.435 -12.039 2.663 1.00 94.06 83 ASP A N 1
ATOM 611 C CA . ASP A 1 83 ? -1.329 -13.195 2.556 1.00 94.06 83 ASP A CA 1
ATOM 612 C C . ASP A 1 83 ? -1.577 -13.558 1.082 1.00 94.06 83 ASP A C 1
ATOM 614 O O . ASP A 1 83 ? -1.547 -14.728 0.699 1.00 94.06 83 ASP A O 1
ATOM 618 N N . TYR A 1 84 ? -1.718 -12.551 0.213 1.00 91.56 84 TYR A N 1
ATOM 619 C CA . TYR A 1 84 ? -1.935 -12.745 -1.224 1.00 91.56 84 TYR A CA 1
ATOM 620 C C . TYR A 1 84 ? -0.662 -12.727 -2.079 1.00 91.56 84 TYR A C 1
ATOM 622 O O . TYR A 1 84 ? -0.758 -12.883 -3.299 1.00 91.56 84 TYR A O 1
ATOM 630 N N . ARG A 1 85 ? 0.530 -12.599 -1.482 1.00 92.38 85 ARG A N 1
ATOM 631 C CA . ARG A 1 85 ? 1.796 -12.387 -2.212 1.00 92.38 85 ARG A CA 1
ATOM 632 C C . ARG A 1 85 ? 2.045 -13.416 -3.313 1.00 92.38 85 ARG A C 1
ATOM 634 O O . ARG A 1 85 ? 2.565 -13.065 -4.362 1.00 92.38 85 ARG A O 1
ATOM 641 N N . LEU A 1 86 ? 1.639 -14.674 -3.098 1.00 90.00 86 LEU A N 1
ATOM 642 C CA . LEU A 1 86 ? 1.815 -15.774 -4.053 1.00 90.00 86 LEU A CA 1
ATOM 643 C C . LEU A 1 86 ? 1.029 -15.556 -5.352 1.00 90.00 86 LEU A C 1
ATOM 645 O O . LEU A 1 86 ? 1.482 -15.971 -6.416 1.00 90.00 86 LEU A O 1
ATOM 649 N N . LYS A 1 87 ? -0.127 -14.886 -5.277 1.00 84.12 87 LYS A N 1
ATOM 650 C CA . LYS A 1 87 ? -0.973 -14.599 -6.444 1.00 84.12 87 LYS A CA 1
ATOM 651 C C . LYS A 1 87 ? -0.367 -13.524 -7.346 1.00 84.12 87 LYS A C 1
ATOM 653 O O . LYS A 1 87 ? -0.600 -13.562 -8.552 1.00 84.12 87 LYS A O 1
ATOM 658 N N . PHE A 1 88 ? 0.434 -12.627 -6.767 1.00 77.12 88 PHE A N 1
ATOM 659 C CA . PHE A 1 88 ? 0.980 -11.436 -7.420 1.00 77.12 88 PHE A CA 1
ATOM 660 C C . PHE A 1 88 ? 2.517 -11.413 -7.433 1.00 77.12 88 PHE A C 1
ATOM 662 O O . PHE A 1 88 ? 3.118 -10.343 -7.390 1.00 77.12 88 PHE A O 1
ATOM 669 N N . ARG A 1 89 ? 3.169 -12.584 -7.475 1.00 82.00 89 ARG A N 1
ATOM 670 C CA . ARG A 1 89 ? 4.637 -12.695 -7.529 1.00 82.00 89 ARG A CA 1
ATOM 671 C C . ARG A 1 89 ? 5.197 -12.139 -8.839 1.00 82.00 89 ARG A C 1
ATOM 673 O O . ARG A 1 89 ? 5.373 -12.877 -9.810 1.00 82.00 89 ARG A O 1
ATOM 680 N N . ALA A 1 90 ? 5.468 -10.842 -8.848 1.00 90.25 90 ALA A N 1
ATOM 681 C CA . ALA A 1 90 ? 6.176 -10.174 -9.925 1.00 90.25 90 ALA A CA 1
ATOM 682 C C . ALA A 1 90 ? 7.694 -10.389 -9.805 1.00 90.25 90 ALA A C 1
ATOM 684 O O . ALA A 1 90 ? 8.238 -10.501 -8.707 1.00 90.25 90 ALA A O 1
ATOM 685 N N . GLN A 1 91 ? 8.363 -10.470 -10.949 1.00 92.44 91 GLN A N 1
ATOM 686 C CA . GLN A 1 91 ? 9.812 -10.465 -11.103 1.00 92.44 91 GLN A CA 1
ATOM 687 C C . GLN A 1 91 ? 10.343 -9.033 -11.182 1.00 92.44 91 GLN A C 1
ATOM 689 O O . GLN A 1 91 ? 11.362 -8.724 -10.568 1.00 92.44 91 GLN A O 1
ATOM 694 N N . SER A 1 92 ? 9.650 -8.169 -11.920 1.00 93.50 92 SER A N 1
ATOM 695 C CA . SER A 1 92 ? 10.053 -6.784 -12.150 1.00 93.50 92 SER A CA 1
ATOM 696 C C . SER A 1 92 ? 8.851 -5.890 -12.459 1.00 93.50 92 SER A C 1
ATOM 698 O O . SER A 1 92 ? 7.735 -6.356 -12.700 1.00 93.50 92 SER A O 1
ATOM 700 N N . LEU A 1 93 ? 9.103 -4.582 -12.433 1.00 94.69 93 LEU A N 1
ATOM 701 C CA . LEU A 1 93 ? 8.238 -3.553 -12.994 1.00 94.69 93 LEU A CA 1
ATOM 702 C C . LEU A 1 93 ? 9.009 -2.851 -14.114 1.00 94.69 93 LEU A C 1
ATOM 704 O O . LEU A 1 93 ? 10.144 -2.429 -13.896 1.00 94.69 93 LEU A O 1
ATOM 708 N N . THR A 1 94 ? 8.368 -2.645 -15.258 1.00 93.88 94 THR A N 1
ATOM 709 C CA . THR A 1 94 ? 8.879 -1.761 -16.312 1.00 93.88 94 THR A CA 1
ATOM 710 C C . THR A 1 94 ? 7.947 -0.569 -16.465 1.00 93.88 94 THR A C 1
ATOM 712 O O . THR A 1 94 ? 6.768 -0.735 -16.779 1.00 93.88 94 THR A O 1
ATOM 715 N N . VAL A 1 95 ? 8.454 0.645 -16.234 1.00 95.00 95 VAL A N 1
ATOM 716 C CA . VAL A 1 95 ? 7.706 1.878 -16.519 1.00 95.00 95 VAL A CA 1
ATOM 717 C C . VAL A 1 95 ? 7.611 2.051 -18.032 1.00 95.00 95 VAL A C 1
ATOM 719 O O . VAL A 1 95 ? 8.604 1.933 -18.741 1.00 95.00 95 VAL A O 1
ATOM 722 N N . THR A 1 96 ? 6.402 2.310 -18.524 1.00 94.00 96 THR A N 1
ATOM 723 C CA . THR A 1 96 ? 6.114 2.404 -19.964 1.00 94.00 96 THR A CA 1
ATOM 724 C C . THR A 1 96 ? 5.818 3.826 -20.407 1.00 94.00 96 THR A C 1
ATOM 726 O O . THR A 1 96 ? 6.199 4.209 -21.505 1.00 94.00 96 THR A O 1
ATOM 729 N N . ARG A 1 97 ? 5.119 4.610 -19.577 1.00 93.06 97 ARG A N 1
ATOM 730 C CA . ARG A 1 97 ? 4.775 6.006 -19.872 1.00 93.06 97 ARG A CA 1
ATOM 731 C C . ARG A 1 97 ? 4.335 6.755 -18.621 1.00 93.06 97 ARG A C 1
ATOM 733 O O . ARG A 1 97 ? 3.953 6.140 -17.623 1.00 93.06 97 ARG A O 1
ATOM 740 N N . CYS A 1 98 ? 4.279 8.076 -18.731 1.00 92.44 98 CYS A N 1
ATOM 741 C CA . CYS A 1 98 ? 3.684 8.957 -17.734 1.00 92.44 98 CYS A CA 1
ATOM 742 C C . CYS A 1 98 ? 2.595 9.836 -18.355 1.00 92.44 98 CYS A C 1
ATOM 744 O O . CYS A 1 98 ? 2.594 10.093 -19.555 1.00 92.44 98 CYS A O 1
ATOM 746 N N . ASN A 1 99 ? 1.630 10.252 -17.539 1.00 91.44 99 ASN A N 1
ATOM 747 C CA . ASN A 1 99 ? 0.554 11.159 -17.923 1.00 91.44 99 ASN A CA 1
ATOM 748 C C . ASN A 1 99 ? 0.152 12.007 -16.710 1.00 91.44 99 ASN A C 1
ATOM 750 O O . ASN A 1 99 ? -0.564 11.525 -15.828 1.00 91.44 99 ASN A O 1
ATOM 754 N N . GLY A 1 100 ? 0.629 13.252 -16.662 1.00 90.69 100 GLY A N 1
ATOM 755 C CA . GLY A 1 100 ? 0.407 14.148 -15.529 1.00 90.69 100 GLY A CA 1
ATOM 756 C C . GLY A 1 100 ? 0.954 13.555 -14.229 1.00 90.69 100 GLY A C 1
ATOM 757 O O . GLY A 1 100 ? 2.141 13.261 -14.120 1.00 90.69 100 GLY A O 1
ATOM 758 N N . ASP A 1 101 ? 0.072 13.343 -13.255 1.00 93.56 101 ASP A N 1
ATOM 759 C CA . ASP A 1 101 ? 0.386 12.733 -11.961 1.00 93.56 101 ASP A CA 1
ATOM 760 C C . ASP A 1 101 ? 0.423 11.194 -11.994 1.00 93.56 101 ASP A C 1
ATOM 762 O O . ASP A 1 101 ? 0.605 10.561 -10.955 1.00 93.56 101 ASP A O 1
ATOM 766 N N . LYS A 1 102 ? 0.239 10.561 -13.159 1.00 95.81 102 LYS A N 1
ATOM 767 C CA . LYS A 1 102 ? 0.176 9.099 -13.290 1.00 95.81 102 LYS A CA 1
ATOM 768 C C . LYS A 1 102 ? 1.424 8.531 -13.945 1.00 95.81 102 LYS A C 1
ATOM 770 O O . LYS A 1 102 ? 1.819 8.967 -15.023 1.00 95.81 102 LYS A O 1
ATOM 775 N N . ILE A 1 103 ? 1.968 7.478 -13.347 1.00 96.06 103 ILE A N 1
ATOM 776 C CA . ILE A 1 103 ? 3.043 6.656 -13.910 1.00 96.06 103 ILE A CA 1
ATOM 777 C C . ILE A 1 103 ? 2.466 5.287 -14.232 1.00 96.06 103 ILE A C 1
ATOM 779 O O . ILE A 1 103 ? 1.873 4.644 -13.369 1.00 96.06 103 ILE A O 1
ATOM 783 N N . ILE A 1 104 ? 2.630 4.836 -15.469 1.00 96.12 104 ILE A N 1
ATOM 784 C CA . ILE A 1 104 ? 2.045 3.592 -15.965 1.00 96.12 104 ILE A CA 1
ATOM 785 C C . ILE A 1 104 ? 3.177 2.631 -16.300 1.00 96.12 104 ILE A C 1
ATOM 787 O O . ILE A 1 104 ? 4.079 2.957 -17.074 1.00 96.12 104 ILE A O 1
ATOM 791 N N . GLY A 1 105 ? 3.121 1.429 -15.741 1.00 94.88 105 GLY A N 1
ATOM 792 C CA . GLY A 1 105 ? 4.085 0.367 -16.002 1.00 94.88 105 GLY A CA 1
ATOM 793 C C . GLY A 1 105 ? 3.426 -0.999 -16.108 1.00 94.88 105 GLY A C 1
ATOM 794 O O . GLY A 1 105 ? 2.219 -1.130 -15.909 1.00 94.88 105 GLY A O 1
ATOM 795 N N . ASN A 1 106 ? 4.235 -2.009 -16.399 1.00 94.75 106 ASN A N 1
ATOM 796 C CA . ASN A 1 106 ? 3.824 -3.406 -16.451 1.00 94.75 106 ASN A CA 1
ATOM 797 C C . ASN A 1 106 ? 4.565 -4.207 -15.384 1.00 94.75 106 ASN A C 1
ATOM 799 O O . ASN A 1 106 ? 5.788 -4.114 -15.273 1.00 94.75 106 ASN A O 1
ATOM 803 N N . LEU A 1 107 ? 3.810 -4.969 -14.593 1.00 92.69 107 LEU A N 1
ATOM 804 C CA . LEU A 1 107 ? 4.354 -5.987 -13.703 1.00 92.69 107 LEU A CA 1
ATOM 805 C C . LEU A 1 107 ? 4.583 -7.264 -14.503 1.00 92.69 107 LEU A C 1
ATOM 807 O O . LEU A 1 107 ? 3.633 -7.856 -15.017 1.00 92.69 107 LEU A O 1
ATOM 811 N N . GLU A 1 108 ? 5.837 -7.688 -14.558 1.00 92.75 108 GLU A N 1
ATOM 812 C CA . GLU A 1 108 ? 6.243 -8.944 -15.178 1.00 92.75 108 GLU A CA 1
ATOM 813 C C . GLU A 1 108 ? 6.128 -10.053 -14.136 1.00 92.75 108 GLU A C 1
ATOM 815 O O . GLU A 1 108 ? 6.779 -9.988 -13.094 1.00 92.75 108 GLU A O 1
ATOM 820 N N . PHE A 1 109 ? 5.281 -11.058 -14.359 1.00 88.69 109 PHE A N 1
ATOM 821 C CA . PHE A 1 109 ? 5.043 -12.121 -13.378 1.00 88.69 109 PHE A CA 1
ATOM 822 C C . PHE A 1 109 ? 5.946 -13.334 -13.573 1.00 88.69 109 PHE A C 1
ATOM 824 O O . PHE A 1 109 ? 6.271 -13.731 -14.690 1.00 88.69 109 PHE A O 1
ATOM 831 N N . LEU A 1 110 ? 6.260 -14.008 -12.464 1.00 83.38 110 LEU A N 1
ATOM 832 C CA . LEU A 1 110 ? 6.859 -15.338 -12.523 1.00 83.38 110 LEU A CA 1
ATOM 833 C C . LEU A 1 110 ? 5.892 -16.342 -13.173 1.00 83.38 110 LEU A C 1
ATOM 835 O O . LEU A 1 110 ? 4.683 -16.312 -12.931 1.00 83.38 110 LEU A O 1
ATOM 839 N N . GLY A 1 111 ? 6.443 -17.275 -13.952 1.00 80.00 111 GLY A N 1
ATOM 840 C CA . GLY A 1 111 ? 5.683 -18.386 -14.536 1.00 80.00 111 GLY A CA 1
ATOM 841 C C . GLY A 1 111 ? 4.926 -18.053 -15.825 1.00 80.00 111 GLY A C 1
ATOM 842 O O . GLY A 1 111 ? 3.964 -18.744 -16.141 1.00 80.00 111 GLY A O 1
ATOM 843 N N . GLY A 1 112 ? 5.332 -17.009 -16.557 1.00 76.75 112 GLY A N 1
ATOM 844 C CA . GLY A 1 112 ? 4.862 -16.752 -17.927 1.00 76.75 112 GLY A CA 1
ATOM 845 C C . GLY A 1 112 ? 3.440 -16.196 -18.042 1.00 76.75 112 GLY A C 1
ATOM 846 O O . GLY A 1 112 ? 2.863 -16.216 -19.128 1.00 76.75 112 GLY A O 1
ATOM 847 N N . LYS A 1 113 ? 2.853 -15.701 -16.943 1.00 84.69 113 LYS A N 1
ATOM 848 C CA . LYS A 1 113 ? 1.586 -14.962 -17.020 1.00 84.69 113 LYS A CA 1
ATOM 849 C C . LYS A 1 113 ? 1.794 -13.672 -17.826 1.00 84.69 113 LYS A C 1
ATOM 851 O O . LYS A 1 113 ? 2.853 -13.060 -17.679 1.00 84.69 113 LYS A O 1
ATOM 856 N N . PRO A 1 114 ? 0.794 -13.227 -18.611 1.00 89.06 114 PRO A N 1
ATOM 857 C CA . PRO A 1 114 ? 0.882 -11.959 -19.320 1.00 89.06 114 PRO A CA 1
ATOM 858 C C . PRO A 1 114 ? 1.232 -10.802 -18.372 1.00 89.06 114 PRO A C 1
ATOM 860 O O . PRO A 1 114 ? 0.719 -10.782 -17.243 1.00 89.06 114 PRO A O 1
ATOM 863 N N . PRO A 1 115 ? 2.057 -9.837 -18.819 1.00 90.38 115 PRO A N 1
ATOM 864 C CA . PRO A 1 115 ? 2.355 -8.650 -18.036 1.00 90.38 115 PRO A CA 1
ATOM 865 C C . PRO A 1 115 ? 1.067 -7.924 -17.666 1.00 90.38 115 PRO A C 1
ATOM 867 O O . PRO A 1 115 ? 0.153 -7.792 -18.486 1.00 90.38 115 PRO A O 1
ATOM 870 N N . GLN A 1 116 ? 0.984 -7.441 -16.430 1.00 91.25 116 GLN A N 1
ATOM 871 C CA . GLN A 1 116 ? -0.217 -6.769 -15.949 1.00 91.25 116 GLN A CA 1
ATOM 872 C C . GLN A 1 116 ? 0.033 -5.277 -15.770 1.00 91.25 116 GLN A C 1
ATOM 874 O O . GLN A 1 116 ? 0.961 -4.900 -15.047 1.00 91.25 116 GLN A O 1
ATOM 879 N N . PRO A 1 117 ? -0.801 -4.418 -16.385 1.00 92.94 117 PRO A N 1
ATOM 880 C CA . PRO A 1 117 ? -0.638 -2.988 -16.252 1.00 92.94 117 PRO A CA 1
ATOM 881 C C . PRO A 1 117 ? -0.925 -2.562 -14.815 1.00 92.94 117 PRO A C 1
ATOM 883 O O . PRO A 1 117 ? -1.896 -2.995 -14.182 1.00 92.94 117 PRO A O 1
ATOM 886 N N . VAL A 1 118 ? -0.084 -1.660 -14.333 1.00 95.75 118 VAL A N 1
ATOM 887 C CA . VAL A 1 118 ? -0.227 -0.989 -13.052 1.00 95.75 118 VAL A CA 1
ATOM 888 C C . VAL A 1 118 ? -0.070 0.509 -13.262 1.00 95.75 118 VAL A C 1
ATOM 890 O O . VAL A 1 118 ? 0.798 0.967 -14.007 1.00 95.75 118 VAL A O 1
ATOM 893 N N . THR A 1 119 ? -0.950 1.285 -12.636 1.00 97.44 119 THR A N 1
ATOM 894 C CA . THR A 1 119 ? -0.863 2.747 -12.649 1.00 97.44 119 THR A CA 1
ATOM 895 C C . THR A 1 119 ? -0.632 3.252 -11.240 1.00 97.44 119 THR A C 1
ATOM 897 O O . THR A 1 119 ? -1.383 2.931 -10.324 1.00 97.44 119 THR A O 1
ATOM 900 N N . TRP A 1 120 ? 0.372 4.093 -11.080 1.00 97.50 120 TRP A N 1
ATOM 901 C CA . TRP A 1 120 ? 0.698 4.774 -9.838 1.00 97.50 120 TRP A CA 1
ATOM 902 C C . TRP A 1 120 ? 0.243 6.215 -9.947 1.00 97.50 120 TRP A C 1
ATOM 904 O O . TRP A 1 120 ? 0.604 6.894 -10.905 1.00 97.50 120 TRP A O 1
ATOM 914 N N . ARG A 1 121 ? -0.556 6.682 -8.991 1.00 97.31 121 ARG A N 1
ATOM 915 C CA . ARG A 1 121 ? -0.858 8.107 -8.849 1.00 97.31 121 ARG A CA 1
ATOM 916 C C . ARG A 1 121 ? 0.162 8.721 -7.907 1.00 97.31 121 ARG A C 1
ATOM 918 O O . ARG A 1 121 ? 0.374 8.193 -6.819 1.00 97.31 121 ARG A O 1
ATOM 925 N N . MET A 1 122 ? 0.747 9.837 -8.302 1.00 96.06 122 MET A N 1
ATOM 926 C CA . MET A 1 122 ? 1.761 10.556 -7.549 1.00 96.06 122 MET A CA 1
ATOM 927 C C . MET A 1 122 ? 1.186 11.820 -6.906 1.00 96.06 122 MET A C 1
ATOM 929 O O . MET A 1 122 ? 0.315 12.475 -7.467 1.00 96.06 122 MET A O 1
ATOM 933 N N . ASN A 1 123 ? 1.704 12.187 -5.738 1.00 93.50 123 ASN A N 1
ATOM 934 C CA . ASN A 1 123 ? 1.460 13.470 -5.088 1.00 93.50 123 ASN A CA 1
ATOM 935 C C . ASN A 1 123 ? 2.724 13.898 -4.337 1.00 93.50 123 ASN A C 1
ATOM 937 O O . ASN A 1 123 ? 3.187 13.176 -3.456 1.00 93.50 123 ASN A O 1
ATOM 941 N N . GLY A 1 124 ? 3.298 15.050 -4.693 1.00 86.50 124 GLY A N 1
ATOM 942 C CA . GLY A 1 124 ? 4.452 15.615 -3.983 1.00 86.50 124 GLY A CA 1
ATOM 943 C C . GLY A 1 124 ? 5.641 14.654 -3.819 1.00 86.50 124 GLY A C 1
ATOM 944 O O . GLY A 1 124 ? 6.272 14.645 -2.767 1.00 86.50 124 GLY A O 1
ATOM 945 N N . GLY A 1 125 ? 5.918 13.803 -4.816 1.00 91.94 125 GLY A N 1
ATOM 946 C CA . GLY A 1 125 ? 7.010 12.822 -4.770 1.00 91.94 125 GLY A CA 1
ATOM 947 C C . GLY A 1 125 ? 6.685 11.503 -4.056 1.00 91.94 125 GLY A C 1
ATOM 948 O O . GLY A 1 125 ? 7.546 10.629 -3.994 1.00 91.94 125 GLY A O 1
ATOM 949 N N . ARG A 1 126 ? 5.463 11.326 -3.539 1.00 96.62 126 ARG A N 1
ATOM 950 C CA . ARG A 1 126 ? 4.979 10.075 -2.930 1.00 96.62 126 ARG A CA 1
ATOM 951 C C . ARG A 1 126 ? 3.882 9.438 -3.773 1.00 96.62 126 ARG A C 1
ATOM 953 O O . ARG A 1 126 ? 3.181 10.116 -4.521 1.00 96.62 126 ARG A O 1
ATOM 960 N N . ILE A 1 127 ? 3.699 8.130 -3.624 1.00 98.06 127 ILE A N 1
ATOM 961 C CA . ILE A 1 127 ? 2.610 7.393 -4.272 1.00 98.06 127 ILE A CA 1
ATOM 962 C C . ILE A 1 127 ? 1.318 7.641 -3.486 1.00 98.06 127 ILE A C 1
ATOM 964 O O . ILE A 1 127 ? 1.184 7.203 -2.347 1.00 98.06 127 ILE A O 1
ATOM 968 N N . ALA A 1 128 ? 0.369 8.345 -4.089 1.00 97.56 128 ALA A N 1
ATOM 969 C CA . ALA A 1 128 ? -0.920 8.685 -3.496 1.00 97.56 128 ALA A CA 1
ATOM 970 C C . ALA A 1 128 ? -1.990 7.607 -3.699 1.00 97.56 128 ALA A C 1
ATOM 972 O O . ALA A 1 128 ? -2.967 7.576 -2.958 1.00 97.56 128 ALA A O 1
ATOM 973 N N . ASP A 1 129 ? -1.854 6.758 -4.720 1.00 97.94 129 ASP A N 1
ATOM 974 C CA . ASP A 1 129 ? -2.744 5.616 -4.948 1.00 97.94 129 ASP A CA 1
ATOM 975 C C . ASP A 1 129 ? -2.123 4.645 -5.966 1.00 97.94 129 ASP A C 1
ATOM 977 O O . ASP A 1 129 ? -1.262 5.022 -6.766 1.00 97.94 129 ASP A O 1
ATOM 981 N N . ILE A 1 130 ? -2.604 3.406 -5.975 1.00 96.88 130 ILE A N 1
ATOM 982 C CA . ILE A 1 130 ? -2.248 2.375 -6.957 1.00 96.88 130 ILE A CA 1
ATOM 983 C C . ILE A 1 130 ? -3.505 1.862 -7.635 1.00 96.88 130 ILE A C 1
ATOM 985 O O . ILE A 1 130 ? -4.483 1.537 -6.968 1.00 96.88 130 ILE A O 1
ATOM 989 N N . ASN A 1 131 ? -3.447 1.714 -8.953 1.00 96.38 131 ASN A N 1
ATOM 990 C CA . ASN A 1 131 ? -4.420 0.982 -9.736 1.00 96.38 131 ASN A CA 1
ATOM 991 C C . ASN A 1 131 ? -3.817 -0.307 -10.282 1.00 96.38 131 ASN A C 1
ATOM 993 O O . ASN A 1 131 ? -2.826 -0.266 -11.011 1.00 96.38 131 ASN A O 1
ATOM 997 N N . ILE A 1 132 ? -4.471 -1.426 -10.000 1.00 91.44 132 ILE A N 1
ATOM 998 C CA . ILE A 1 132 ? -4.216 -2.701 -10.663 1.00 91.44 132 ILE A CA 1
ATOM 999 C C . ILE A 1 132 ? -5.540 -3.169 -11.265 1.00 91.44 132 ILE A C 1
ATOM 1001 O O . ILE A 1 132 ? -6.548 -3.203 -10.562 1.00 91.44 132 ILE A O 1
ATOM 1005 N N . GLN A 1 133 ? -5.549 -3.548 -12.549 1.00 87.75 133 GLN A N 1
ATOM 1006 C CA . GLN A 1 133 ? -6.754 -4.057 -13.232 1.00 87.75 133 GLN A CA 1
ATOM 1007 C C . GLN A 1 133 ? -7.981 -3.143 -13.066 1.00 87.75 133 GLN A C 1
ATOM 1009 O O . GLN A 1 133 ? -9.084 -3.597 -12.775 1.00 87.75 133 GLN A O 1
ATOM 1014 N N . ASN A 1 134 ? -7.788 -1.835 -13.242 1.00 90.19 134 ASN A N 1
ATOM 1015 C CA . ASN A 1 134 ? -8.823 -0.809 -13.099 1.00 90.19 134 ASN A CA 1
ATOM 1016 C C . ASN A 1 134 ? -9.399 -0.659 -11.679 1.00 90.19 134 ASN A C 1
ATOM 1018 O O . ASN A 1 134 ? -10.329 0.121 -11.487 1.00 90.19 134 ASN A O 1
ATOM 1022 N N . VAL A 1 135 ? -8.803 -1.294 -10.666 1.00 94.38 135 VAL A N 1
ATOM 1023 C CA . VAL A 1 135 ? -9.177 -1.127 -9.257 1.00 94.38 135 VAL A CA 1
ATOM 1024 C C . VAL A 1 135 ? -8.138 -0.273 -8.540 1.00 94.38 135 VAL A C 1
ATOM 1026 O O . VAL A 1 135 ? -6.984 -0.673 -8.393 1.00 94.38 135 VAL A O 1
ATOM 1029 N N . TRP A 1 136 ? -8.561 0.903 -8.072 1.00 97.56 136 TRP A N 1
ATOM 1030 C CA . TRP A 1 136 ? -7.748 1.769 -7.217 1.00 97.56 136 TRP A CA 1
ATOM 1031 C C . TRP A 1 136 ? -7.778 1.284 -5.764 1.00 97.56 136 TRP A C 1
ATOM 1033 O O . TRP A 1 136 ? -8.858 1.032 -5.222 1.00 97.56 136 TRP A O 1
ATOM 1043 N N . LEU A 1 137 ? -6.618 1.192 -5.112 1.00 97.44 137 LEU A N 1
ATOM 1044 C CA . LEU A 1 137 ? -6.500 0.722 -3.729 1.00 97.44 137 LEU A CA 1
ATOM 1045 C C . LEU A 1 137 ? -7.328 1.574 -2.770 1.00 97.44 137 LEU A C 1
ATOM 1047 O O . LEU A 1 137 ? -8.072 1.019 -1.963 1.00 97.44 137 LEU A O 1
ATOM 1051 N N . GLY A 1 138 ? -7.257 2.903 -2.880 1.00 97.94 138 GLY A N 1
ATOM 1052 C CA . GLY A 1 138 ? -8.052 3.793 -2.032 1.00 97.94 138 GLY A CA 1
ATOM 1053 C C . GLY A 1 138 ? -9.560 3.532 -2.149 1.00 97.94 138 GLY A C 1
ATOM 1054 O O . GLY A 1 138 ? -10.272 3.523 -1.146 1.00 97.94 138 GLY A O 1
ATOM 1055 N N . GLN A 1 139 ? -10.057 3.261 -3.362 1.00 97.88 139 GLN A N 1
ATOM 1056 C CA . GLN A 1 139 ? -11.474 2.949 -3.598 1.00 97.88 139 GLN A CA 1
ATOM 1057 C C . GLN A 1 139 ? -11.860 1.567 -3.062 1.00 97.88 139 GLN A C 1
ATOM 1059 O O . GLN A 1 139 ? -12.926 1.416 -2.462 1.00 97.88 139 GLN A O 1
ATOM 1064 N N . LEU A 1 140 ? -10.992 0.568 -3.240 1.00 97.06 140 LEU A N 1
ATOM 1065 C CA . LEU A 1 140 ? -11.193 -0.770 -2.688 1.00 97.06 140 LEU A CA 1
ATOM 1066 C C . LEU A 1 140 ? -11.263 -0.732 -1.156 1.00 97.06 140 LEU A C 1
ATOM 1068 O O . LEU A 1 140 ? -12.189 -1.288 -0.566 1.00 97.06 140 LEU A O 1
ATOM 1072 N N . LEU A 1 141 ? -10.318 -0.036 -0.516 1.00 97.94 141 LEU A N 1
ATOM 1073 C CA . LEU A 1 141 ? -10.309 0.158 0.932 1.00 97.94 141 LEU A CA 1
ATOM 1074 C C . LEU A 1 141 ? -11.576 0.864 1.400 1.00 97.94 141 LEU A C 1
ATOM 1076 O O . LEU A 1 141 ? -12.218 0.392 2.334 1.00 97.94 141 LEU A O 1
ATOM 1080 N N . ARG A 1 142 ? -11.982 1.934 0.710 1.00 97.94 142 ARG A N 1
ATOM 1081 C CA . ARG A 1 142 ? -13.215 2.654 1.027 1.00 97.94 142 ARG A CA 1
ATOM 1082 C C . ARG A 1 142 ? -14.433 1.742 1.031 1.00 97.94 142 ARG A C 1
ATOM 1084 O O . ARG A 1 142 ? -15.158 1.707 2.019 1.00 97.94 142 ARG A O 1
ATOM 1091 N N . LYS A 1 143 ? -14.620 0.963 -0.036 1.00 97.25 143 LYS A N 1
ATOM 1092 C CA . LYS A 1 143 ? -15.733 0.013 -0.146 1.00 97.25 143 LYS A CA 1
ATOM 1093 C C . LYS A 1 143 ? -15.726 -1.005 1.001 1.00 97.25 143 LYS A C 1
ATOM 1095 O O . LYS A 1 143 ? -16.774 -1.304 1.578 1.00 97.25 143 LYS A O 1
ATOM 1100 N N . ASN A 1 144 ? -14.550 -1.525 1.352 1.00 95.81 144 ASN A N 1
ATOM 1101 C CA . ASN A 1 144 ? -14.406 -2.484 2.447 1.00 95.81 144 ASN A CA 1
ATOM 1102 C C . ASN A 1 144 ? -14.744 -1.846 3.802 1.00 95.81 144 ASN A C 1
ATOM 1104 O O . ASN A 1 144 ? -15.502 -2.419 4.582 1.00 95.81 144 ASN A O 1
ATOM 1108 N N . PHE A 1 145 ? -14.236 -0.643 4.069 1.00 97.12 145 PHE A N 1
ATOM 1109 C CA . PHE A 1 145 ? -14.490 0.074 5.316 1.00 97.12 145 PHE A CA 1
ATOM 1110 C C . PHE A 1 145 ? -15.954 0.495 5.447 1.00 97.12 145 PHE A C 1
ATOM 1112 O O . PHE A 1 145 ? -16.541 0.300 6.507 1.00 97.12 145 PHE A O 1
ATOM 1119 N N . GLU A 1 146 ? -16.576 0.985 4.373 1.00 95.50 146 GLU A N 1
ATOM 1120 C CA . GLU A 1 146 ? -18.012 1.287 4.332 1.00 95.50 146 GLU A CA 1
ATOM 1121 C C . GLU A 1 146 ? -18.856 0.039 4.624 1.00 95.50 146 GLU A C 1
ATOM 1123 O O . GLU A 1 146 ? -19.828 0.126 5.369 1.00 95.50 146 GLU A O 1
ATOM 1128 N N . THR A 1 147 ? -18.452 -1.137 4.133 1.00 95.94 147 THR A N 1
ATOM 1129 C CA . THR A 1 147 ? -19.145 -2.404 4.428 1.00 95.94 147 THR A CA 1
ATOM 1130 C C . THR A 1 147 ? -19.085 -2.765 5.914 1.00 95.94 147 THR A C 1
ATOM 1132 O O . THR A 1 147 ? -20.078 -3.227 6.477 1.00 95.94 147 THR A O 1
ATOM 1135 N N . VAL A 1 148 ? -17.934 -2.571 6.565 1.00 95.81 148 VAL A N 1
ATOM 1136 C CA . VAL A 1 148 ? -17.785 -2.828 8.007 1.00 95.81 148 VAL A CA 1
ATOM 1137 C C . VAL A 1 148 ? -18.592 -1.814 8.814 1.00 95.81 148 VAL A C 1
ATOM 1139 O O . VAL A 1 148 ? -19.377 -2.214 9.669 1.00 95.81 148 VAL A O 1
ATOM 1142 N N . MET A 1 149 ? -18.464 -0.525 8.489 1.00 94.12 149 MET A N 1
ATOM 1143 C CA . MET A 1 149 ? -19.172 0.556 9.178 1.00 94.12 149 MET A CA 1
ATOM 1144 C C . MET A 1 149 ? -20.693 0.458 9.012 1.00 94.12 149 MET A C 1
ATOM 1146 O O . MET A 1 149 ? -21.426 0.731 9.955 1.00 94.12 149 MET A O 1
ATOM 1150 N N . ALA A 1 150 ? -21.197 0.027 7.853 1.00 94.31 150 ALA A N 1
ATOM 1151 C CA . ALA A 1 150 ? -22.632 -0.179 7.648 1.00 94.31 150 ALA A CA 1
ATOM 1152 C C . ALA A 1 150 ? -23.204 -1.257 8.584 1.00 94.31 150 ALA A C 1
ATOM 1154 O O . ALA A 1 150 ? -24.324 -1.118 9.065 1.00 94.31 150 ALA A O 1
ATOM 1155 N N . LYS A 1 151 ? -22.424 -2.303 8.890 1.00 95.69 151 LYS A N 1
ATOM 1156 C CA . LYS A 1 151 ? -22.820 -3.368 9.829 1.00 95.69 151 LYS A CA 1
ATOM 1157 C C . LYS A 1 151 ? -22.750 -2.942 11.296 1.00 95.69 151 LYS A C 1
ATOM 1159 O O . LYS A 1 151 ? -23.288 -3.641 12.147 1.00 95.69 151 LYS A O 1
ATOM 1164 N N . SER A 1 152 ? -22.084 -1.828 11.590 1.00 94.31 152 SER A N 1
ATOM 1165 C CA . SER A 1 152 ? -21.875 -1.302 12.941 1.00 94.31 152 SER A CA 1
ATOM 1166 C C . SER A 1 152 ? -22.484 0.090 13.144 1.00 94.31 152 SER A C 1
ATOM 1168 O O . SER A 1 152 ? -22.031 0.834 14.007 1.00 94.31 152 SER A O 1
ATOM 1170 N N . ASN A 1 153 ? -23.493 0.479 12.352 1.00 92.06 153 ASN A N 1
ATOM 1171 C CA . ASN A 1 153 ? -24.158 1.791 12.436 1.00 92.06 153 ASN A CA 1
ATOM 1172 C C . ASN A 1 153 ? -23.199 2.999 12.368 1.00 92.06 153 ASN A C 1
ATOM 1174 O O . ASN A 1 153 ? -23.431 4.037 12.983 1.00 92.06 153 ASN A O 1
ATOM 1178 N N . GLY A 1 154 ? -22.118 2.880 11.598 1.00 90.81 154 GLY A N 1
ATOM 1179 C CA . GLY A 1 154 ? -21.117 3.933 11.435 1.00 90.81 154 GLY A CA 1
ATOM 1180 C C . GLY A 1 154 ? -20.055 3.980 12.534 1.00 90.81 154 GLY A C 1
ATOM 1181 O O . GLY A 1 154 ? -19.267 4.925 12.543 1.00 90.81 154 GLY A O 1
ATOM 1182 N N . ASP A 1 155 ? -20.012 2.990 13.431 1.00 92.06 155 ASP A N 1
ATOM 1183 C CA . ASP A 1 155 ? -19.005 2.908 14.486 1.00 92.06 155 ASP A CA 1
ATOM 1184 C C . ASP A 1 155 ? -17.606 2.643 13.907 1.00 92.06 155 ASP A C 1
ATOM 1186 O O . ASP A 1 155 ? -17.343 1.611 13.277 1.00 92.06 155 ASP A O 1
ATOM 1190 N N . ILE A 1 156 ? -16.697 3.589 14.146 1.00 93.06 156 ILE A N 1
ATOM 1191 C CA . ILE A 1 156 ? -15.311 3.509 13.698 1.00 93.06 156 ILE A CA 1
ATOM 1192 C C . ILE A 1 156 ? -14.462 2.582 14.581 1.00 93.06 156 ILE A C 1
ATOM 1194 O O . ILE A 1 156 ? -13.494 1.995 14.095 1.00 93.06 156 ILE A O 1
ATOM 1198 N N . ASP A 1 157 ? -14.820 2.384 15.850 1.00 94.81 157 ASP A N 1
ATOM 1199 C CA . ASP A 1 157 ? -14.123 1.441 16.726 1.00 94.81 157 ASP A CA 1
ATOM 1200 C C . ASP A 1 157 ? -14.390 -0.008 16.311 1.00 94.81 157 ASP A C 1
ATOM 1202 O O . ASP A 1 157 ? -13.476 -0.843 16.347 1.00 94.81 157 ASP A O 1
ATOM 1206 N N . ALA A 1 158 ? -15.581 -0.301 15.785 1.00 96.25 158 ALA A N 1
ATOM 1207 C CA . ALA A 1 158 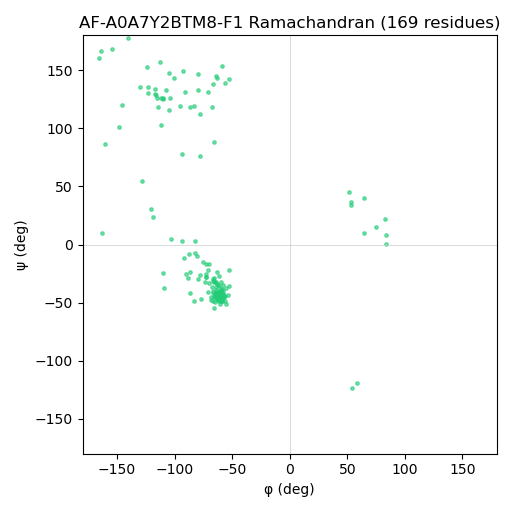? -15.852 -1.565 15.107 1.00 96.25 158 ALA A CA 1
ATOM 1208 C C . ALA A 1 158 ? -14.932 -1.782 13.889 1.00 96.25 158 ALA A C 1
ATOM 1210 O O . ALA A 1 158 ? -14.408 -2.885 13.704 1.00 96.25 158 ALA A O 1
ATOM 1211 N N . LEU A 1 159 ? -14.657 -0.737 13.095 1.00 96.88 159 LEU A N 1
ATOM 1212 C CA . LEU A 1 159 ? -13.701 -0.816 11.983 1.00 96.88 159 LEU A CA 1
ATOM 1213 C C . LEU A 1 159 ? -12.268 -1.079 12.476 1.00 96.88 159 LEU A C 1
ATOM 1215 O O . LEU A 1 159 ? -11.575 -1.943 11.934 1.00 96.88 159 LEU A O 1
ATOM 1219 N N . PHE A 1 160 ? -11.823 -0.390 13.527 1.00 97.31 160 PHE A N 1
ATOM 1220 C CA . PHE A 1 160 ? -10.492 -0.604 14.108 1.00 97.31 160 PHE A CA 1
ATOM 1221 C C . PHE A 1 160 ? -10.355 -2.030 14.641 1.00 97.31 160 PHE A C 1
ATOM 1223 O O . PHE A 1 160 ? -9.343 -2.692 14.408 1.00 97.31 160 PHE A O 1
ATOM 1230 N N . THR A 1 161 ? -11.393 -2.519 15.317 1.00 97.50 161 THR A N 1
ATOM 1231 C CA . THR A 1 161 ? -11.469 -3.888 15.833 1.00 97.50 161 THR A CA 1
ATOM 12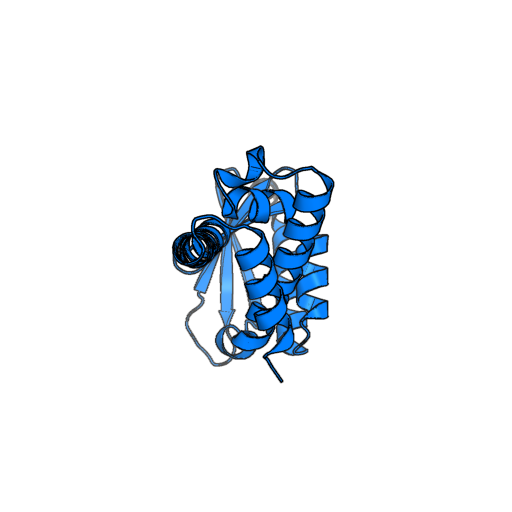32 C C . THR A 1 161 ? -11.407 -4.910 14.701 1.00 97.50 161 THR A C 1
ATOM 1234 O O . THR A 1 161 ? -10.671 -5.891 14.801 1.00 97.50 161 THR A O 1
ATOM 1237 N N . HIS A 1 162 ? -12.124 -4.672 13.600 1.00 95.75 162 HIS A N 1
ATOM 1238 C CA . HIS A 1 162 ? -12.074 -5.523 12.414 1.00 95.75 162 HIS A CA 1
ATOM 1239 C C . HIS A 1 162 ? -10.659 -5.605 11.824 1.00 95.75 162 HIS A C 1
ATOM 1241 O O . HIS A 1 162 ? -10.149 -6.708 11.622 1.00 95.75 162 HIS A O 1
ATOM 1247 N N . MET A 1 163 ? -9.991 -4.461 11.626 1.00 97.00 163 MET A N 1
ATOM 1248 C CA . MET A 1 163 ? -8.610 -4.428 11.128 1.00 97.00 163 MET A CA 1
ATOM 1249 C C . MET A 1 163 ? -7.645 -5.150 12.076 1.00 97.00 163 MET A C 1
ATOM 1251 O O . MET A 1 163 ? -6.847 -5.968 11.625 1.00 97.00 163 MET A O 1
ATOM 1255 N N . LYS A 1 164 ? -7.738 -4.905 13.393 1.00 96.94 164 LYS A N 1
ATOM 1256 C CA . LYS A 1 164 ? -6.901 -5.570 14.413 1.00 96.94 164 LYS A CA 1
ATOM 1257 C C . LYS A 1 164 ? -7.061 -7.095 14.364 1.00 96.94 164 LYS A C 1
ATOM 1259 O O . LYS A 1 164 ? -6.056 -7.801 14.353 1.00 96.94 164 LYS A O 1
ATOM 1264 N N . LYS A 1 165 ? -8.296 -7.596 14.239 1.00 94.81 165 LYS A N 1
ATOM 1265 C CA . LYS A 1 165 ? -8.574 -9.034 14.082 1.00 94.81 165 LYS A CA 1
ATOM 1266 C C . LYS A 1 165 ? -7.947 -9.608 12.811 1.00 94.81 165 LYS A C 1
ATOM 1268 O O . LYS A 1 165 ? -7.274 -10.630 12.887 1.00 94.81 165 LYS A O 1
ATOM 1273 N N . GLN A 1 166 ? -8.103 -8.939 11.667 1.00 91.62 166 GLN A N 1
ATOM 1274 C CA . GLN A 1 166 ? -7.521 -9.406 10.400 1.00 91.62 166 GLN A CA 1
ATOM 1275 C C . GLN A 1 166 ? -5.986 -9.379 10.400 1.00 91.62 166 GLN A C 1
ATOM 1277 O O . GLN A 1 166 ? -5.348 -10.252 9.818 1.00 91.62 166 GLN A O 1
ATOM 1282 N N . ILE A 1 167 ? -5.378 -8.42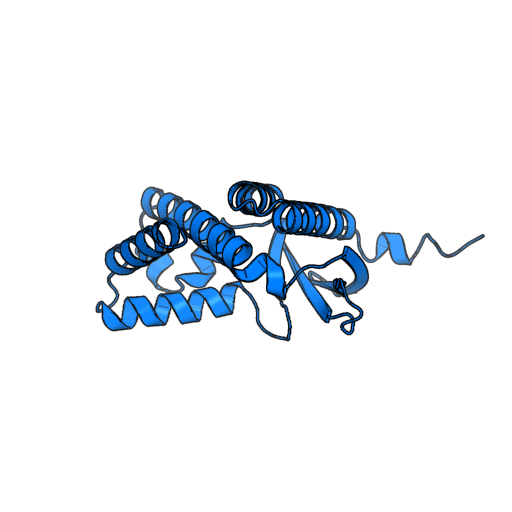6 11.109 1.00 94.50 167 ILE A N 1
ATOM 1283 C CA . ILE A 1 167 ? -3.927 -8.393 11.325 1.00 94.50 167 ILE A CA 1
ATOM 1284 C C . ILE A 1 167 ? -3.462 -9.586 12.180 1.00 94.50 167 ILE A C 1
ATOM 1286 O O . ILE A 1 167 ? -2.328 -10.032 12.032 1.00 94.50 167 ILE A O 1
ATOM 1290 N N . GLN A 1 168 ? -4.296 -10.127 13.066 1.00 87.81 168 GLN A N 1
ATOM 1291 C CA . GLN A 1 168 ? -3.927 -11.250 13.936 1.00 87.81 168 GLN A CA 1
ATOM 1292 C C . GLN A 1 168 ? -4.195 -12.625 13.300 1.00 87.81 168 GLN A C 1
ATOM 1294 O O . GLN A 1 168 ? -3.479 -13.573 13.597 1.00 87.81 168 GLN A O 1
ATOM 1299 N N . SER A 1 169 ? -5.185 -12.747 12.412 1.00 69.75 169 SER A N 1
ATOM 1300 C CA . SER A 1 169 ? -5.777 -14.041 12.035 1.00 69.75 169 SER A CA 1
ATOM 1301 C C . SER A 1 169 ? -5.029 -14.902 11.004 1.00 69.75 169 SER A C 1
ATOM 1303 O O . SER A 1 169 ? -5.422 -16.044 10.809 1.00 69.75 169 SER A O 1
ATOM 1305 N N . ALA A 1 170 ? -3.992 -14.418 10.319 1.00 53.78 170 ALA A N 1
ATOM 1306 C CA . ALA A 1 170 ? -3.270 -15.219 9.312 1.00 53.78 170 ALA A CA 1
ATOM 1307 C C . ALA A 1 170 ? -2.048 -15.936 9.928 1.00 53.78 170 ALA A C 1
ATOM 1309 O O . ALA A 1 170 ? -0.919 -15.455 9.831 1.00 53.78 170 ALA A O 1
ATOM 1310 N N . THR A 1 171 ? -2.294 -17.035 10.634 1.00 39.78 171 THR A N 1
ATOM 1311 C CA . THR A 1 171 ? -1.215 -17.950 11.043 1.00 39.78 171 THR A CA 1
ATOM 1312 C C . THR A 1 171 ? -1.052 -19.014 9.973 1.00 39.78 171 THR A C 1
ATOM 1314 O O . THR A 1 171 ? -2.104 -19.507 9.507 1.00 39.78 171 THR A O 1
#

Radius of gyration: 17.1 Å; Cα contacts (8 Å, |Δi|>4): 242; chains: 1; bounding box: 48×34×47 Å

Solvent-accessible surface area (backbone atoms only — not comparable to full-atom values): 9172 Å² total; per-residue (Å²): 144,87,78,69,71,64,66,58,63,63,39,79,61,46,68,54,53,52,53,37,49,51,38,42,38,51,14,42,74,70,62,30,34,67,39,29,33,52,30,42,70,72,39,33,36,51,59,62,26,40,50,56,21,53,48,81,55,48,81,78,46,54,71,72,55,46,52,53,47,28,54,48,46,45,50,34,51,15,37,51,48,40,75,47,20,82,83,66,45,42,76,49,72,47,81,75,52,55,57,92,55,31,42,34,26,32,37,36,37,64,89,79,50,78,66,41,60,35,38,36,34,50,49,96,88,23,36,46,39,43,29,51,86,90,44,42,50,40,58,54,48,20,55,53,47,50,57,49,17,65,77,47,82,65,35,61,65,58,42,52,50,50,42,54,49,62,59,64,66,81,122

pLDDT: mean 90.9, std 12.79, range [39.78, 98.56]

Mean predicted aligned error: 5.14 Å

Foldseek 3Di:
DDDPPPQCVQCVLVVLVQVLQVQLLVCLVVLHLVSQLVSCVVFAPLLLLQLLLLPPCNVVADPVRSVLSSSLSSSLVSLVCSVCSVVQNFPGWDFDGDDVQKTKIWGHHPPPDPTWIKIFGHDPSHGHWIDTPNDISSVVSNVVLCVQCVVVVNDVVSVSVVSVCSSPPDD

Sequence (171 aa):
MFERSAQAAECSQSAVVEKAAGALIEAARAGSAAGFAKALETYADMNAIALFAIGKHRKALPAPRQQEFVALTTKFVSRTFNDYRLKFRAQSLTVTRCNGDKIIGNLEFLGGKPPQPVTWRMNGGRIADINIQNVWLGQLLRKNFETVMAKSNGDIDALFTHMKKQIQSAT

Secondary structure (DSSP, 8-state):
---STTHHHHTTTHHHHHHHHHHHHHHHHHT-HHHHHHHHHHHB-HHHHHHHHTGGGGGGS-HHHHHHHHHHHHHHHHHHHHHHGGGG-EEEEEEEEEETTEEEEEEEETTSPPPEEEEEEEETTEEEEEEETTEEHHHHHHHHHHHHHHHTTT-HHHHHHHHHHHHH---